Protein AF-A0A6V8NW00-F1 (afdb_monomer_lite)

Foldseek 3Di:
DVVVVVVVVVLLVVLLVVQVVVVVLLVVLCVVVVKAWPDAWDDDPVCSQPWTWTKIDDPPFWIKIWTGGSVLEIDIATAHPPPRDRDPVVCPVVVVVVVVVVVVSQVSVVVVVDHRPDHPPPPVDDDDDPPPPPDPPCDVVNVVVVVVVVVVVVVVVVVVD

Sequence (161 aa):
EIKELYQEYLEMEKLNDEREYTMKSVQSVLAEMGYKVSKLPFRTVENAKAPLYMEFDIPEGEGVRLGFGMDRGILAEVFHPENRETNREKFEEQEKRWCSDIKKIGAKLKDKGIVFEKKWTRHFTDAEIERIITEPQVTDETKKEEEYRRRMIQGQRRIQR

Radius of gyration: 21.22 Å; chains: 1; bounding box: 39×58×55 Å

Organism: NCBI:txid2754717

pLDDT: mean 70.01, std 16.53, range [28.84, 89.56]

Secondary structure (DSSP, 8-state):
-HHHHHHHHHHHHHHHHHHHHHHHHHHHHHHHTT-EEEE-----STTTTSPEEEEEEPTTS-EEEEEE-TTS-EEEEEE-TTT----GGG-HHHHHHHHHHHHHHHHHHHTTT---S-EE---SS--------------HHHHHHHHHHHHHHHHHHHHT-

Structure (mmCIF, N/CA/C/O backbone):
data_AF-A0A6V8NW00-F1
#
_entry.id   AF-A0A6V8NW00-F1
#
loop_
_atom_site.group_PDB
_atom_site.id
_atom_site.type_symbol
_atom_site.label_atom_id
_atom_site.label_alt_id
_atom_site.label_comp_id
_atom_site.label_asym_id
_atom_site.label_entity_id
_atom_site.label_seq_id
_atom_site.pdbx_PDB_ins_code
_atom_site.Cartn_x
_atom_site.Cartn_y
_atom_site.Cartn_z
_atom_site.occupancy
_atom_site.B_iso_or_equiv
_atom_site.auth_seq_id
_atom_site.auth_comp_id
_atom_site.auth_asym_id
_atom_site.auth_atom_id
_atom_site.pdbx_PDB_model_num
ATOM 1 N N . GLU A 1 1 ? 25.731 0.112 -23.567 1.00 66.19 1 GLU A N 1
ATOM 2 C CA . GLU A 1 1 ? 24.950 1.366 -23.611 1.00 66.19 1 GLU A CA 1
ATOM 3 C C . GLU A 1 1 ? 23.485 1.167 -24.015 1.00 66.19 1 GLU A C 1
ATOM 5 O O . GLU A 1 1 ? 22.676 0.998 -23.120 1.00 66.19 1 GLU A O 1
ATOM 10 N N . ILE A 1 2 ? 23.089 1.091 -25.300 1.00 81.88 2 ILE A N 1
ATOM 11 C CA . ILE A 1 2 ? 21.645 1.001 -25.669 1.00 81.88 2 ILE A CA 1
ATOM 12 C C . ILE A 1 2 ? 20.953 -0.254 -25.106 1.00 81.88 2 ILE A C 1
ATOM 14 O O . ILE A 1 2 ? 19.828 -0.180 -24.620 1.00 81.88 2 ILE A O 1
ATOM 18 N N . LYS A 1 3 ? 21.626 -1.411 -25.141 1.00 81.25 3 LYS A N 1
ATOM 19 C CA . LYS A 1 3 ? 21.082 -2.662 -24.582 1.00 81.25 3 LYS A CA 1
ATOM 20 C C . LYS A 1 3 ? 20.943 -2.620 -23.057 1.00 81.25 3 LYS A C 1
ATOM 22 O O . LYS A 1 3 ? 20.007 -3.203 -22.533 1.00 81.25 3 LYS A O 1
ATOM 27 N N . GLU A 1 4 ? 21.852 -1.931 -22.372 1.00 83.06 4 GLU A N 1
ATOM 28 C CA . GLU A 1 4 ? 21.817 -1.773 -20.912 1.00 83.06 4 GLU A CA 1
ATOM 29 C C . GLU A 1 4 ? 20.692 -0.817 -20.512 1.00 83.06 4 GLU A C 1
ATOM 31 O O . GLU A 1 4 ? 19.869 -1.172 -19.681 1.00 83.06 4 GLU A O 1
ATOM 36 N N . LEU A 1 5 ? 20.559 0.320 -21.203 1.00 80.25 5 LEU A N 1
ATOM 37 C CA . LEU A 1 5 ? 19.457 1.264 -20.994 1.00 80.25 5 LEU A CA 1
ATOM 38 C C . LEU A 1 5 ? 18.081 0.629 -21.247 1.00 80.25 5 LEU A C 1
ATOM 40 O O . LEU A 1 5 ? 17.127 0.897 -20.521 1.00 80.25 5 LEU A O 1
ATOM 44 N N . TYR A 1 6 ? 17.969 -0.224 -22.268 1.00 83.50 6 TYR A N 1
ATOM 45 C CA . TYR A 1 6 ? 16.732 -0.955 -22.545 1.00 83.50 6 TYR A CA 1
ATOM 46 C C . TYR A 1 6 ? 16.417 -1.988 -21.455 1.00 83.50 6 TYR A C 1
ATOM 48 O O . TYR A 1 6 ? 15.268 -2.117 -21.040 1.00 83.50 6 TYR A O 1
ATOM 56 N N . GLN A 1 7 ? 17.437 -2.685 -20.952 1.00 84.75 7 GLN A N 1
ATOM 57 C CA . GLN A 1 7 ? 17.282 -3.640 -19.859 1.00 84.75 7 GLN A CA 1
ATOM 58 C C . GLN A 1 7 ? 16.857 -2.942 -18.555 1.00 84.75 7 GLN A C 1
ATOM 60 O O . GLN A 1 7 ? 15.906 -3.378 -17.911 1.00 84.75 7 GLN A O 1
ATOM 65 N N . GLU A 1 8 ? 17.487 -1.815 -18.216 1.00 82.06 8 GLU A N 1
ATOM 66 C CA . GLU A 1 8 ? 17.112 -0.982 -17.065 1.00 82.06 8 GLU A CA 1
ATOM 67 C C . GLU A 1 8 ? 15.673 -0.458 -17.172 1.00 82.06 8 GLU A C 1
ATOM 69 O O . GLU A 1 8 ? 14.946 -0.407 -16.177 1.00 82.06 8 GLU A O 1
ATOM 74 N N . TYR A 1 9 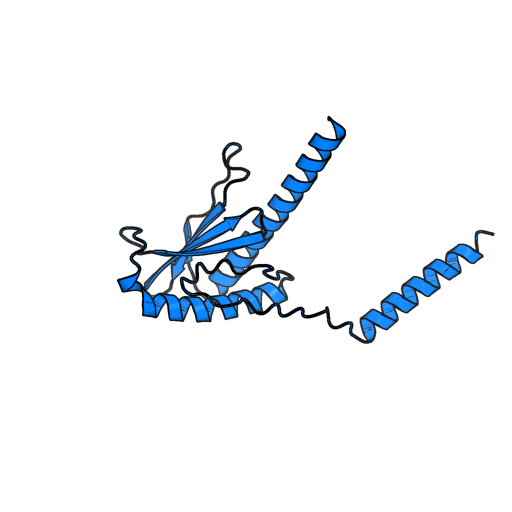? 15.239 -0.080 -18.378 1.00 84.06 9 TYR A N 1
ATOM 75 C CA . TYR A 1 9 ? 13.864 0.346 -18.626 1.00 84.06 9 TYR A CA 1
ATOM 76 C C . TYR A 1 9 ? 12.861 -0.782 -18.354 1.00 84.06 9 TYR A C 1
ATOM 78 O O . TYR A 1 9 ? 11.905 -0.569 -17.609 1.00 84.06 9 TYR A O 1
ATOM 86 N N . LEU A 1 10 ? 13.103 -1.983 -18.891 1.00 84.31 10 LEU A N 1
ATOM 87 C CA . LEU A 1 10 ? 12.230 -3.144 -18.683 1.00 84.31 10 LEU A CA 1
ATOM 88 C C . LEU A 1 10 ? 12.146 -3.552 -17.207 1.00 84.31 10 LEU A C 1
ATOM 90 O O . LEU A 1 10 ? 11.074 -3.895 -16.710 1.00 84.31 10 LEU A O 1
ATOM 94 N N . GLU A 1 11 ? 13.262 -3.498 -16.481 1.00 85.19 11 GLU A N 1
ATOM 95 C CA . GLU A 1 11 ? 13.282 -3.775 -15.043 1.00 85.19 11 GLU A CA 1
ATOM 96 C C . GLU A 1 11 ? 12.483 -2.733 -14.254 1.00 85.19 11 GLU A C 1
ATOM 98 O O . GLU A 1 11 ? 11.708 -3.085 -13.363 1.00 85.19 11 GLU A O 1
ATOM 103 N N . MET A 1 12 ? 12.612 -1.453 -14.608 1.00 81.81 12 MET A N 1
ATOM 104 C CA . MET A 1 12 ? 11.843 -0.382 -13.982 1.00 81.81 12 MET A CA 1
ATOM 105 C C . MET A 1 12 ? 10.344 -0.502 -14.275 1.00 81.81 12 MET A C 1
ATOM 107 O O . MET A 1 12 ? 9.529 -0.257 -13.387 1.00 81.81 12 MET A O 1
ATOM 111 N N . GLU A 1 13 ? 9.965 -0.855 -15.501 1.00 83.12 13 GLU A N 1
ATOM 112 C CA . GLU A 1 13 ? 8.572 -1.092 -15.889 1.00 83.12 13 GLU A CA 1
ATOM 113 C C . GLU A 1 13 ? 7.980 -2.253 -15.085 1.00 83.12 13 GLU A C 1
ATOM 115 O O . GLU A 1 13 ? 6.963 -2.082 -14.417 1.00 83.12 13 GLU A O 1
ATOM 120 N N . LYS A 1 14 ? 8.702 -3.373 -14.995 1.00 80.94 14 LYS A N 1
ATOM 121 C CA . LYS A 1 14 ? 8.295 -4.517 -14.175 1.00 80.94 14 LYS A CA 1
ATOM 122 C C . LYS A 1 14 ? 8.104 -4.152 -12.699 1.00 80.94 14 LYS A C 1
ATOM 124 O O . LYS A 1 14 ? 7.098 -4.520 -12.099 1.00 80.94 14 LYS A O 1
ATOM 129 N N . LEU A 1 15 ? 9.049 -3.424 -12.100 1.00 80.50 15 LEU A N 1
ATOM 130 C CA . LEU A 1 15 ? 8.934 -2.980 -10.704 1.00 80.50 15 LEU A CA 1
ATOM 131 C C . LEU A 1 15 ? 7.749 -2.024 -10.499 1.00 80.50 15 LEU A C 1
ATOM 133 O O . LEU A 1 15 ? 7.119 -2.032 -9.441 1.00 80.50 15 LEU A O 1
ATOM 137 N N . ASN A 1 16 ? 7.423 -1.212 -11.506 1.00 82.12 16 ASN A N 1
ATOM 138 C CA . ASN A 1 16 ? 6.244 -0.353 -11.472 1.00 82.12 16 ASN A CA 1
ATOM 139 C C . ASN A 1 16 ? 4.949 -1.161 -11.508 1.00 82.12 16 ASN A C 1
ATOM 141 O O . ASN A 1 16 ? 4.060 -0.887 -10.703 1.00 82.12 16 ASN A O 1
ATOM 145 N N . ASP A 1 17 ? 4.856 -2.156 -12.384 1.00 82.12 17 ASP A N 1
ATOM 146 C CA . ASP A 1 17 ? 3.684 -3.026 -12.478 1.00 82.12 17 ASP A CA 1
ATOM 147 C C . ASP A 1 17 ? 3.462 -3.793 -11.169 1.00 82.12 17 ASP A C 1
ATOM 149 O O . ASP A 1 17 ? 2.347 -3.840 -10.643 1.00 82.12 17 ASP A O 1
ATOM 153 N N . GLU A 1 18 ? 4.540 -4.328 -10.584 1.00 81.56 18 GLU A N 1
ATOM 154 C CA . GLU A 1 18 ? 4.515 -4.983 -9.271 1.00 81.56 18 GLU A CA 1
ATOM 155 C C . GLU A 1 18 ? 4.032 -4.022 -8.171 1.00 81.56 18 GLU A C 1
ATOM 157 O O . GLU A 1 18 ? 3.185 -4.381 -7.340 1.00 81.56 18 GLU A O 1
ATOM 162 N N . ARG A 1 19 ? 4.526 -2.779 -8.176 1.00 83.94 19 ARG A N 1
ATOM 163 C CA . ARG A 1 19 ? 4.109 -1.728 -7.241 1.00 83.94 19 ARG A CA 1
ATOM 164 C C . ARG A 1 19 ? 2.625 -1.393 -7.394 1.00 83.94 19 ARG A C 1
ATOM 166 O O . ARG A 1 19 ? 1.906 -1.370 -6.397 1.00 83.94 19 ARG A O 1
ATOM 173 N N . GLU A 1 20 ? 2.148 -1.166 -8.614 1.00 83.56 20 GLU A N 1
ATOM 174 C CA . GLU A 1 20 ? 0.746 -0.830 -8.885 1.00 83.56 20 GLU A CA 1
ATOM 175 C C . GLU A 1 20 ? -0.202 -1.981 -8.521 1.00 83.56 20 GLU A C 1
ATOM 177 O O . GLU A 1 20 ? -1.261 -1.752 -7.926 1.00 83.56 20 GLU A O 1
ATOM 182 N N . TYR A 1 21 ? 0.188 -3.223 -8.815 1.00 82.88 21 TYR A N 1
ATOM 183 C CA . TYR A 1 21 ? -0.553 -4.414 -8.404 1.00 82.88 21 TYR A CA 1
ATOM 184 C C . TYR A 1 21 ? -0.642 -4.530 -6.877 1.00 82.88 21 TYR A C 1
ATOM 186 O O . TYR A 1 21 ? -1.726 -4.758 -6.325 1.00 82.88 21 TYR A O 1
ATOM 194 N N . THR A 1 22 ? 0.477 -4.306 -6.183 1.00 82.75 22 THR A N 1
ATOM 195 C CA . THR A 1 22 ? 0.532 -4.313 -4.715 1.00 82.75 22 THR A CA 1
ATOM 196 C C . THR A 1 22 ? -0.381 -3.241 -4.129 1.00 82.75 22 THR A C 1
ATOM 198 O O . THR A 1 22 ? -1.179 -3.526 -3.239 1.00 82.75 22 THR A O 1
ATOM 201 N N . MET A 1 23 ? -0.330 -2.024 -4.670 1.00 86.06 23 MET A N 1
ATOM 202 C CA . MET A 1 23 ? -1.165 -0.904 -4.235 1.00 86.06 23 MET A CA 1
ATOM 203 C C . MET A 1 23 ? -2.659 -1.191 -4.384 1.00 86.06 23 MET A C 1
ATOM 205 O O . MET A 1 23 ? -3.411 -1.014 -3.426 1.00 86.06 23 MET A O 1
ATOM 209 N N . LYS A 1 24 ? -3.094 -1.681 -5.552 1.00 86.31 24 LYS A N 1
ATOM 210 C CA . LYS A 1 24 ? -4.500 -2.052 -5.796 1.00 86.31 24 LYS A CA 1
ATOM 211 C C . LYS A 1 24 ? -4.959 -3.172 -4.863 1.00 86.31 24 LYS A C 1
ATOM 213 O O . LYS A 1 24 ? -6.080 -3.147 -4.356 1.00 86.31 24 LYS A O 1
ATOM 218 N N . SER A 1 25 ? -4.0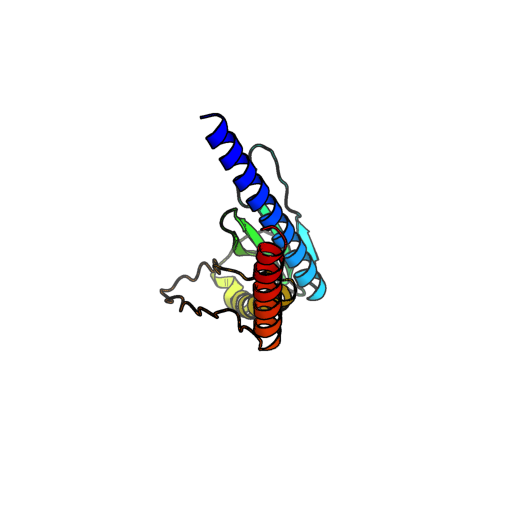83 -4.136 -4.597 1.00 84.25 25 SER A N 1
ATOM 219 C CA . SER A 1 25 ? -4.384 -5.251 -3.700 1.00 84.25 25 SER A CA 1
ATOM 220 C C . SER A 1 25 ? -4.522 -4.797 -2.250 1.00 84.25 25 SER A C 1
ATOM 222 O O . SER A 1 25 ? -5.482 -5.188 -1.585 1.00 84.25 25 SER A O 1
ATOM 224 N N . VAL A 1 26 ? -3.619 -3.930 -1.778 1.00 86.31 26 VAL A N 1
ATOM 225 C CA . VAL A 1 26 ? -3.698 -3.303 -0.449 1.00 86.31 26 VAL A CA 1
ATOM 226 C C . VAL A 1 26 ? -4.967 -2.467 -0.324 1.00 86.31 26 VAL A C 1
ATOM 228 O O . VAL A 1 26 ? -5.688 -2.616 0.657 1.00 86.31 26 VAL A O 1
ATOM 231 N N . GLN A 1 27 ? -5.291 -1.655 -1.333 1.00 89.56 27 GLN A N 1
ATOM 232 C CA . GLN A 1 27 ? -6.517 -0.860 -1.363 1.00 89.56 27 GLN A CA 1
ATOM 233 C C . GLN A 1 27 ? -7.767 -1.740 -1.235 1.00 89.56 27 GLN A C 1
ATOM 235 O O . GLN A 1 27 ? -8.643 -1.447 -0.426 1.00 89.56 27 GLN A O 1
ATOM 240 N N . SER A 1 28 ? -7.840 -2.834 -1.998 1.00 88.31 28 SER A N 1
ATOM 241 C CA . SER A 1 28 ? -8.947 -3.792 -1.926 1.00 88.31 28 SER A CA 1
ATOM 242 C C . SER A 1 28 ? -9.056 -4.438 -0.543 1.00 88.31 28 SER A C 1
ATOM 244 O O . SER A 1 28 ? -10.150 -4.503 0.006 1.00 88.31 28 SER A O 1
ATOM 246 N N . VAL A 1 29 ? -7.936 -4.869 0.044 1.00 88.50 29 VAL A N 1
ATOM 247 C CA . VAL A 1 29 ? -7.914 -5.484 1.380 1.00 88.50 29 VAL A CA 1
ATOM 248 C C . VAL A 1 29 ? -8.344 -4.496 2.467 1.00 88.50 29 VAL A C 1
ATOM 250 O O . VAL A 1 29 ? -9.129 -4.848 3.343 1.00 88.50 29 VAL A O 1
ATOM 253 N N . LEU A 1 30 ? -7.866 -3.254 2.404 1.00 88.06 30 LEU A N 1
ATOM 254 C CA . LEU A 1 30 ? -8.241 -2.205 3.349 1.00 88.06 30 LEU A CA 1
ATOM 255 C C . LEU A 1 30 ? -9.721 -1.827 3.222 1.00 88.06 30 LEU A C 1
ATOM 257 O O . LEU A 1 30 ? -10.398 -1.687 4.240 1.00 88.06 30 LEU A O 1
ATOM 261 N N . ALA A 1 31 ? -10.250 -1.751 2.000 1.00 88.44 31 ALA A N 1
ATOM 262 C CA . ALA A 1 31 ? -11.672 -1.517 1.764 1.00 88.44 31 ALA A CA 1
ATOM 263 C C . ALA A 1 31 ? -12.551 -2.641 2.346 1.00 88.44 31 ALA A C 1
ATOM 265 O O . ALA A 1 31 ? -13.560 -2.357 2.988 1.00 88.44 31 ALA A O 1
ATOM 266 N N . GLU A 1 32 ? -12.147 -3.911 2.204 1.00 89.56 32 GLU A N 1
ATOM 267 C CA . GLU A 1 32 ? -12.824 -5.052 2.850 1.00 89.56 32 GLU A CA 1
ATOM 268 C C . GLU A 1 32 ? -12.810 -4.957 4.385 1.00 89.56 32 GLU A C 1
ATOM 270 O O . GLU A 1 32 ? -13.723 -5.444 5.047 1.00 89.56 32 GLU A O 1
ATOM 275 N N . MET A 1 33 ? -11.771 -4.344 4.956 1.00 86.75 33 MET A N 1
ATOM 276 C CA . MET A 1 33 ? -11.643 -4.099 6.397 1.00 86.75 33 MET A CA 1
ATOM 277 C C . MET A 1 33 ? -12.381 -2.831 6.861 1.00 86.75 33 MET A C 1
ATOM 279 O O . MET A 1 33 ? -12.340 -2.507 8.045 1.00 86.75 33 MET A O 1
ATOM 283 N N . GLY A 1 34 ? -13.059 -2.121 5.952 1.00 87.38 34 GLY A N 1
ATOM 284 C CA . GLY A 1 34 ? -13.862 -0.935 6.252 1.00 87.38 34 GLY A CA 1
ATOM 285 C C . GLY A 1 34 ? -13.111 0.397 6.177 1.00 87.38 34 GLY A C 1
ATOM 286 O O . GLY A 1 34 ? -13.701 1.434 6.477 1.00 87.38 34 GLY A O 1
ATOM 287 N N . TYR A 1 35 ? -11.842 0.400 5.765 1.00 88.19 35 TYR A N 1
ATOM 288 C CA . TYR A 1 35 ? -11.074 1.631 5.581 1.00 88.19 35 TYR A CA 1
ATOM 289 C C . TYR A 1 35 ? -11.570 2.380 4.347 1.00 88.19 35 TYR A C 1
ATOM 291 O O . TYR A 1 35 ? -11.868 1.780 3.309 1.00 88.19 35 TYR A O 1
ATOM 299 N N . LYS A 1 36 ? -11.612 3.709 4.440 1.00 87.69 36 LYS A N 1
ATOM 300 C CA . LYS A 1 36 ? -12.011 4.573 3.324 1.00 87.69 36 LYS A CA 1
ATOM 301 C C . LYS A 1 36 ? -10.787 5.233 2.722 1.00 87.69 36 LYS A C 1
ATOM 303 O O . LYS A 1 36 ? -9.951 5.745 3.448 1.00 87.69 36 LYS A O 1
ATOM 308 N N . VAL A 1 37 ? -10.681 5.233 1.399 1.00 86.56 37 VAL A N 1
ATOM 309 C CA . VAL A 1 37 ? -9.598 5.943 0.709 1.00 86.56 37 VAL A CA 1
ATOM 310 C C . VAL A 1 37 ? -9.886 7.440 0.757 1.00 86.56 37 VAL A C 1
ATOM 312 O O . VAL A 1 37 ? -10.893 7.878 0.200 1.00 86.56 37 VAL A O 1
ATOM 315 N N . SER A 1 38 ? -8.998 8.216 1.375 1.00 85.12 38 SER A N 1
ATOM 316 C CA . SER A 1 38 ? -9.086 9.680 1.424 1.00 85.12 38 SER A CA 1
ATOM 317 C C . SER A 1 38 ? -8.198 10.358 0.386 1.00 85.12 38 SER A C 1
ATOM 319 O O . SER A 1 38 ? -8.536 11.435 -0.109 1.00 85.12 38 SER A O 1
ATOM 321 N N . LYS A 1 39 ? -7.097 9.715 -0.022 1.00 84.25 39 LYS A N 1
ATOM 322 C CA . LYS A 1 39 ? -6.237 10.220 -1.099 1.00 84.25 39 LYS A CA 1
ATOM 323 C C . LYS A 1 39 ? -5.666 9.094 -1.945 1.00 84.25 39 LYS A C 1
ATOM 325 O O . LYS A 1 39 ? -5.020 8.181 -1.433 1.00 84.25 39 LYS A O 1
ATOM 330 N N . LEU A 1 40 ? -5.857 9.208 -3.257 1.00 85.75 40 LEU A N 1
ATOM 331 C CA . LEU A 1 40 ? -5.243 8.315 -4.230 1.00 85.75 40 LEU A CA 1
ATOM 332 C C . LEU A 1 40 ? -3.824 8.780 -4.609 1.00 85.75 40 LEU A C 1
ATOM 334 O O . LEU A 1 40 ? -3.539 9.981 -4.617 1.00 85.75 40 LEU A O 1
ATOM 338 N N . PRO A 1 41 ? -2.939 7.831 -4.947 1.00 81.75 41 PRO A N 1
ATOM 339 C CA . PRO A 1 41 ? -1.603 8.108 -5.456 1.00 81.75 41 PRO A CA 1
ATOM 340 C C . PRO A 1 41 ? -1.667 8.846 -6.795 1.00 81.75 41 PRO A C 1
ATOM 342 O O . PRO A 1 41 ? -2.506 8.548 -7.645 1.00 81.75 41 PRO A O 1
ATOM 345 N N . PHE A 1 42 ? -0.732 9.770 -7.007 1.00 75.00 42 PHE A N 1
ATOM 346 C CA . PHE A 1 42 ? -0.569 10.475 -8.275 1.00 75.00 42 PHE A CA 1
ATOM 347 C C . PHE A 1 42 ? 0.856 10.287 -8.800 1.00 75.00 42 PHE A C 1
ATOM 349 O O . PHE A 1 42 ? 1.830 10.621 -8.118 1.00 75.00 42 PHE A O 1
ATOM 356 N N . ARG A 1 43 ? 0.969 9.739 -10.013 1.00 74.19 43 ARG A N 1
ATOM 357 C CA . ARG A 1 43 ? 2.241 9.470 -10.689 1.00 74.19 43 ARG A CA 1
ATOM 358 C C . ARG A 1 43 ? 2.440 10.456 -11.837 1.00 74.19 43 ARG A C 1
ATOM 360 O O . ARG A 1 43 ? 1.549 10.659 -12.654 1.00 74.19 43 ARG A O 1
ATOM 367 N N . THR A 1 44 ? 3.636 11.016 -11.910 1.00 74.38 44 THR A N 1
ATOM 368 C CA . THR A 1 44 ? 4.146 11.851 -12.995 1.00 74.38 44 THR A CA 1
ATOM 369 C C . THR A 1 44 ? 5.443 11.252 -13.533 1.00 74.38 44 THR A C 1
ATOM 371 O O . THR A 1 44 ? 6.043 10.358 -12.932 1.00 74.38 44 THR A O 1
ATOM 374 N N . VAL A 1 45 ? 5.901 11.756 -14.678 1.00 72.81 45 VAL A N 1
ATOM 375 C CA . VAL A 1 45 ? 7.220 11.397 -15.227 1.00 72.81 45 VAL A CA 1
ATOM 376 C C . VAL A 1 45 ? 8.336 11.766 -14.239 1.00 72.81 45 VAL A C 1
ATOM 378 O O . VAL A 1 45 ? 9.272 10.997 -14.042 1.00 72.81 45 VAL A O 1
ATOM 381 N N . GLU A 1 46 ? 8.193 12.899 -13.551 1.00 72.50 46 GLU A N 1
ATOM 382 C CA . GLU A 1 46 ? 9.175 13.441 -12.602 1.00 72.50 46 GLU A CA 1
ATOM 383 C C . GLU A 1 46 ? 9.297 12.612 -11.316 1.00 72.50 46 GLU A C 1
ATOM 385 O O . GLU A 1 46 ? 10.365 12.564 -10.710 1.00 72.50 46 GLU A O 1
ATOM 390 N N . ASN A 1 47 ? 8.226 11.924 -10.906 1.00 71.44 47 ASN A N 1
ATOM 391 C CA . ASN A 1 47 ? 8.196 11.133 -9.676 1.00 71.44 47 ASN A CA 1
ATOM 392 C C . ASN A 1 47 ? 8.156 9.614 -9.926 1.00 71.44 47 ASN A C 1
ATOM 394 O O . ASN A 1 47 ? 7.882 8.850 -9.003 1.00 71.44 47 ASN A O 1
ATOM 398 N N . ALA A 1 48 ? 8.477 9.155 -11.142 1.00 72.81 48 ALA A N 1
ATOM 399 C CA . ALA A 1 48 ? 8.355 7.748 -11.534 1.00 72.81 48 ALA A CA 1
ATOM 400 C C . ALA A 1 48 ? 9.088 6.773 -10.590 1.00 72.81 48 ALA A C 1
ATOM 402 O O . ALA A 1 48 ? 8.595 5.670 -10.347 1.00 72.81 48 ALA A O 1
ATOM 403 N N . LYS A 1 49 ? 10.228 7.196 -10.024 1.00 75.25 49 LYS A N 1
ATOM 404 C CA . LYS A 1 49 ? 11.029 6.423 -9.057 1.00 75.25 49 LYS A CA 1
ATOM 405 C C . LYS A 1 49 ? 10.715 6.739 -7.589 1.00 75.25 49 LYS A C 1
ATOM 407 O O . LYS A 1 49 ? 11.179 6.020 -6.709 1.00 75.25 49 LYS A O 1
ATOM 412 N N . ALA A 1 50 ? 9.965 7.804 -7.311 1.00 78.62 50 ALA A N 1
ATOM 413 C CA . ALA A 1 50 ? 9.605 8.181 -5.949 1.00 78.62 50 ALA A CA 1
ATOM 414 C C . ALA A 1 50 ? 8.534 7.229 -5.389 1.00 78.62 50 ALA A C 1
ATOM 416 O O . ALA A 1 50 ? 7.776 6.637 -6.169 1.00 78.62 50 ALA A O 1
ATOM 417 N N . PRO A 1 51 ? 8.434 7.080 -4.056 1.00 79.94 51 PRO A N 1
ATOM 418 C CA . PRO A 1 51 ? 7.342 6.335 -3.452 1.00 79.94 51 PRO A CA 1
ATOM 419 C C . PRO A 1 51 ? 5.985 6.940 -3.820 1.00 79.94 51 PRO A C 1
ATOM 421 O O . PRO A 1 51 ? 5.806 8.159 -3.791 1.00 79.94 51 PRO A O 1
ATOM 424 N N . LEU A 1 52 ? 5.021 6.081 -4.140 1.00 84.44 52 LEU A N 1
ATOM 425 C CA . LEU A 1 52 ? 3.634 6.498 -4.334 1.00 84.44 52 LEU A CA 1
ATOM 426 C C . LEU A 1 52 ? 2.906 6.419 -2.999 1.00 84.44 52 LEU A C 1
ATOM 428 O O . LEU A 1 52 ? 3.022 5.414 -2.307 1.00 84.44 52 LEU A O 1
ATOM 432 N N . TYR A 1 53 ? 2.153 7.458 -2.645 1.00 83.94 53 TYR A N 1
ATOM 433 C CA . TYR A 1 53 ? 1.448 7.519 -1.367 1.00 83.94 53 TYR A CA 1
ATOM 434 C C . TYR A 1 53 ? -0.059 7.387 -1.548 1.00 83.94 53 TYR A C 1
ATOM 436 O O . TYR A 1 53 ? -0.641 8.040 -2.412 1.00 83.94 53 TYR A O 1
ATOM 444 N N . MET A 1 54 ? -0.685 6.580 -0.698 1.00 87.06 54 MET A N 1
ATOM 445 C CA . MET A 1 54 ? -2.134 6.449 -0.582 1.00 87.06 54 MET A CA 1
ATOM 446 C C . MET A 1 54 ? -2.541 6.724 0.863 1.00 87.06 54 MET A C 1
ATOM 448 O O . MET A 1 54 ? -1.877 6.253 1.783 1.00 87.06 54 MET A O 1
ATOM 452 N N . GLU A 1 55 ? -3.602 7.496 1.068 1.00 88.50 55 GLU A N 1
ATOM 453 C CA . GLU A 1 55 ? -4.115 7.817 2.404 1.00 88.50 55 GLU A CA 1
ATOM 454 C C . GLU A 1 55 ? -5.474 7.152 2.606 1.00 88.50 55 GLU A C 1
ATOM 456 O O . GLU A 1 55 ? -6.312 7.123 1.695 1.00 88.50 55 GLU A O 1
ATOM 461 N N . PHE A 1 56 ? -5.663 6.603 3.801 1.00 88.38 56 PHE A N 1
ATOM 462 C CA . PHE A 1 56 ? -6.881 5.939 4.226 1.00 88.38 56 PHE A CA 1
ATOM 463 C C . PHE A 1 56 ? -7.331 6.488 5.569 1.00 88.38 56 PHE A C 1
ATOM 465 O O . PHE A 1 56 ? -6.506 6.705 6.450 1.00 88.38 56 PHE A O 1
ATOM 472 N N . ASP A 1 57 ? -8.635 6.612 5.755 1.00 85.06 57 ASP A N 1
ATOM 473 C CA . ASP A 1 57 ? -9.228 6.962 7.036 1.00 85.06 57 ASP A CA 1
ATOM 474 C C . ASP A 1 57 ? -9.582 5.674 7.785 1.00 85.06 57 ASP A C 1
ATOM 476 O O . ASP A 1 57 ? -10.254 4.783 7.240 1.00 85.06 57 ASP A O 1
ATOM 480 N N . ILE A 1 58 ? -9.110 5.561 9.028 1.00 80.38 58 ILE A N 1
ATOM 481 C CA . ILE A 1 58 ? -9.446 4.451 9.916 1.00 80.38 58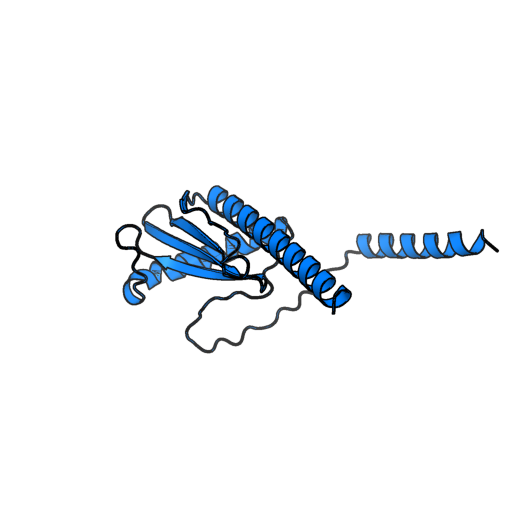 ILE A CA 1
ATOM 482 C C . ILE A 1 58 ? -10.857 4.709 10.460 1.00 80.38 58 ILE A C 1
ATOM 484 O O . ILE A 1 58 ? -11.140 5.816 10.925 1.00 80.38 58 ILE A O 1
ATOM 488 N N . PRO A 1 59 ? -11.759 3.711 10.452 1.00 68.69 59 PRO A N 1
ATOM 489 C CA . PRO A 1 59 ? -13.041 3.845 11.128 1.00 68.69 59 PRO A CA 1
ATOM 490 C C . PRO A 1 59 ? -12.841 4.248 12.594 1.00 68.69 59 PRO A C 1
ATOM 492 O O . PRO A 1 59 ? -12.142 3.549 13.335 1.00 68.69 59 PRO A O 1
ATOM 495 N N . GLU A 1 60 ? -13.487 5.351 12.987 1.00 67.88 60 GLU A N 1
ATOM 496 C CA . GLU A 1 60 ? -13.521 5.878 14.361 1.00 67.88 60 GLU A CA 1
ATOM 497 C C . GLU A 1 60 ? -12.211 6.526 14.849 1.00 67.88 60 GLU A C 1
ATOM 499 O O . GLU A 1 60 ? -11.972 6.583 16.053 1.00 67.88 60 GLU A O 1
ATOM 504 N N . GLY A 1 61 ? -11.355 7.040 13.957 1.00 72.25 61 GLY A N 1
ATOM 505 C CA . GLY A 1 61 ? -10.185 7.793 14.413 1.00 72.25 61 GLY A CA 1
ATOM 506 C C . GLY A 1 61 ? -9.310 8.393 13.316 1.00 72.25 61 GLY A C 1
ATOM 507 O O . GLY A 1 61 ? -9.794 9.043 12.394 1.00 72.25 61 GLY A O 1
ATOM 508 N N . GLU A 1 62 ? -8.004 8.198 13.488 1.00 77.62 62 GLU A N 1
ATOM 509 C CA . GLU A 1 62 ? -6.917 8.770 12.692 1.00 77.62 62 GLU A CA 1
ATOM 510 C C . GLU A 1 62 ? -6.868 8.248 11.243 1.00 77.62 62 GLU A C 1
ATOM 512 O O . GLU A 1 62 ? -7.516 7.266 10.882 1.00 77.62 62 GLU A O 1
ATOM 517 N N . GLY A 1 63 ? -6.050 8.879 10.404 1.00 82.69 63 GLY A N 1
ATOM 518 C CA . GLY A 1 63 ? -5.703 8.395 9.072 1.00 82.69 63 GLY A CA 1
ATOM 519 C C . GLY A 1 63 ? -4.413 7.571 9.061 1.00 82.69 63 GLY A C 1
ATOM 520 O O . GLY A 1 63 ? -3.561 7.677 9.942 1.00 82.69 63 GLY A O 1
ATOM 521 N N . VAL A 1 64 ? -4.241 6.749 8.030 1.00 82.81 64 VAL A N 1
ATOM 522 C CA . VAL A 1 64 ? -2.988 6.055 7.725 1.00 82.81 64 VAL A CA 1
ATOM 523 C C . VAL A 1 64 ? -2.541 6.363 6.304 1.00 82.81 64 VAL A C 1
ATOM 525 O O . VAL A 1 64 ? -3.301 6.255 5.342 1.00 82.81 64 VAL A O 1
ATOM 528 N N . ARG A 1 65 ? -1.282 6.764 6.162 1.00 84.00 65 ARG A N 1
ATOM 529 C CA . ARG A 1 65 ? -0.605 6.989 4.891 1.00 84.00 65 ARG A CA 1
ATOM 530 C C . ARG A 1 65 ? 0.290 5.795 4.600 1.00 84.00 65 ARG A C 1
ATOM 532 O O . ARG A 1 65 ? 1.159 5.457 5.398 1.00 84.00 65 ARG A O 1
ATOM 539 N N . LEU A 1 66 ? 0.098 5.186 3.436 1.00 85.81 66 LEU A N 1
ATOM 540 C CA . LEU A 1 66 ? 0.920 4.097 2.926 1.00 85.81 66 LEU A CA 1
ATOM 541 C C . LEU A 1 66 ? 1.771 4.579 1.758 1.00 85.81 66 LEU A C 1
ATOM 543 O O . LEU A 1 66 ? 1.230 5.057 0.764 1.00 85.81 66 LEU A O 1
ATOM 547 N N . GLY A 1 67 ? 3.089 4.452 1.881 1.00 83.81 67 GLY A N 1
ATOM 548 C CA . GLY A 1 67 ? 4.069 4.736 0.837 1.00 83.81 67 GLY A CA 1
ATOM 549 C C . GLY A 1 67 ? 4.575 3.452 0.188 1.00 83.81 67 GLY A C 1
ATOM 550 O O . GLY A 1 67 ? 4.992 2.536 0.888 1.00 83.81 67 GLY A O 1
ATOM 551 N N . PHE A 1 68 ? 4.571 3.394 -1.140 1.00 83.25 68 PHE A N 1
ATOM 552 C CA . PHE A 1 68 ? 4.958 2.221 -1.922 1.00 83.25 68 PHE A CA 1
ATOM 553 C C . PHE A 1 68 ? 6.210 2.524 -2.742 1.00 83.25 68 PHE A C 1
ATOM 555 O O . PHE A 1 68 ? 6.163 3.288 -3.715 1.00 83.25 68 PHE A O 1
ATOM 562 N N . GLY A 1 69 ? 7.336 1.948 -2.323 1.00 80.81 69 GLY A N 1
ATOM 563 C CA . GLY A 1 69 ? 8.633 2.111 -2.973 1.00 80.81 69 GLY A CA 1
ATOM 564 C C . GLY A 1 69 ? 8.827 1.187 -4.178 1.00 80.81 69 GLY A C 1
ATOM 565 O O . GLY A 1 69 ? 8.052 0.263 -4.416 1.00 80.81 69 GLY A O 1
ATOM 566 N N . MET A 1 70 ? 9.896 1.433 -4.937 1.00 79.06 70 MET A N 1
ATOM 567 C CA . MET A 1 70 ? 10.370 0.525 -5.997 1.00 79.06 70 MET A CA 1
ATOM 568 C C . MET A 1 70 ? 11.151 -0.675 -5.433 1.00 79.06 70 MET A C 1
ATOM 570 O O . MET A 1 70 ? 11.479 -1.602 -6.163 1.00 79.06 70 MET A O 1
ATOM 574 N N . ASP A 1 71 ? 11.444 -0.666 -4.132 1.00 75.25 71 ASP A N 1
ATOM 575 C CA . ASP A 1 71 ? 12.143 -1.718 -3.388 1.00 75.25 71 ASP A CA 1
ATOM 576 C C . ASP A 1 71 ? 11.194 -2.806 -2.855 1.00 75.25 71 ASP A C 1
ATOM 578 O O . ASP A 1 71 ? 11.587 -3.592 -1.995 1.00 75.25 71 ASP A O 1
ATOM 582 N N . ARG A 1 72 ? 9.935 -2.821 -3.323 1.00 69.56 72 ARG A N 1
ATOM 583 C CA . ARG A 1 72 ? 8.845 -3.682 -2.821 1.00 69.56 72 ARG A CA 1
ATOM 584 C C . ARG A 1 72 ? 8.516 -3.458 -1.337 1.00 69.56 72 ARG A C 1
ATOM 586 O O . ARG A 1 72 ? 7.812 -4.262 -0.724 1.00 69.56 72 ARG A O 1
ATOM 593 N N . GLY A 1 73 ? 9.002 -2.359 -0.760 1.00 72.19 73 GLY A N 1
ATOM 594 C CA . GLY A 1 73 ? 8.695 -1.931 0.594 1.00 72.19 73 GLY A CA 1
ATOM 595 C C . GLY A 1 73 ? 7.385 -1.148 0.669 1.00 72.19 73 GLY A C 1
ATOM 596 O O . GLY A 1 73 ? 7.056 -0.359 -0.222 1.00 72.19 73 GLY A 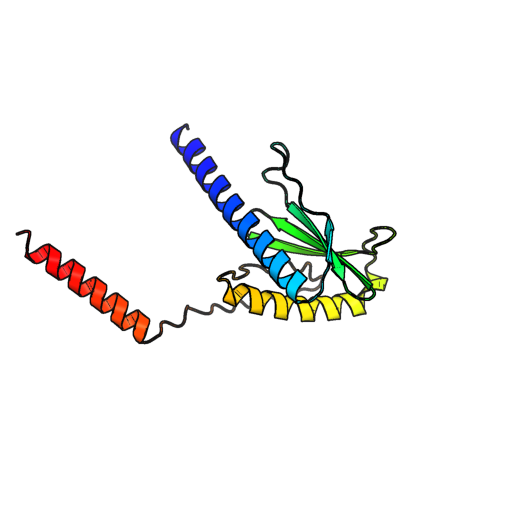O 1
ATOM 597 N N . ILE A 1 74 ? 6.661 -1.341 1.775 1.00 76.69 74 ILE A N 1
ATOM 598 C CA . ILE A 1 74 ? 5.564 -0.460 2.185 1.00 76.69 74 ILE A CA 1
ATOM 599 C C . ILE A 1 74 ? 5.977 0.271 3.456 1.00 76.69 74 ILE A C 1
ATOM 601 O O . ILE A 1 74 ? 6.255 -0.361 4.476 1.00 76.69 74 ILE A O 1
ATOM 605 N N . LEU A 1 75 ? 5.975 1.598 3.386 1.00 79.81 75 LEU A N 1
ATOM 606 C CA . LEU A 1 75 ? 6.054 2.487 4.537 1.00 79.81 75 LEU A CA 1
ATOM 607 C C . LEU A 1 75 ? 4.635 2.783 5.026 1.00 79.81 75 LEU A C 1
ATOM 609 O O . LEU A 1 75 ? 3.759 3.058 4.210 1.00 79.81 75 LEU A O 1
ATOM 613 N N . ALA A 1 76 ? 4.410 2.761 6.336 1.00 80.06 76 ALA A N 1
ATOM 614 C CA . ALA A 1 76 ? 3.132 3.139 6.930 1.00 80.06 76 ALA A CA 1
ATOM 615 C C . ALA A 1 76 ? 3.329 4.222 7.994 1.00 80.06 76 ALA A C 1
ATOM 617 O O . ALA A 1 76 ? 4.192 4.083 8.859 1.00 80.06 76 ALA A O 1
ATOM 618 N N . GLU A 1 77 ? 2.514 5.272 7.937 1.00 78.81 77 GLU A N 1
ATOM 619 C CA . GLU A 1 77 ? 2.525 6.394 8.878 1.00 78.81 77 GLU A CA 1
ATOM 620 C C . GLU A 1 77 ? 1.095 6.709 9.321 1.00 78.81 77 GLU A C 1
ATOM 622 O O . GLU A 1 77 ? 0.210 6.868 8.484 1.00 78.81 77 GLU A O 1
ATOM 627 N N . VAL A 1 78 ? 0.859 6.814 10.628 1.00 79.06 78 VAL A N 1
ATOM 628 C CA . VAL A 1 78 ? -0.431 7.262 11.178 1.00 79.06 78 VAL A CA 1
ATOM 629 C C . VAL A 1 78 ? -0.419 8.789 11.280 1.00 79.06 78 VAL A C 1
ATOM 631 O O . VAL A 1 78 ? 0.588 9.369 11.691 1.00 79.06 78 VAL A O 1
ATOM 634 N N . PHE A 1 79 ? -1.510 9.440 10.883 1.00 76.44 79 PHE A N 1
ATOM 635 C CA . PHE A 1 79 ? -1.639 10.897 10.864 1.00 76.44 79 PHE A CA 1
ATOM 636 C C . PHE A 1 79 ? -3.035 11.344 11.297 1.00 76.44 79 PHE A C 1
ATOM 638 O O . PHE A 1 79 ? -4.011 10.638 11.058 1.00 76.44 79 PHE A O 1
ATOM 645 N N . HIS A 1 80 ? -3.145 12.570 11.807 1.00 76.00 80 HIS A N 1
ATOM 646 C CA . HIS A 1 80 ? -4.445 13.133 12.169 1.00 76.00 80 HIS A CA 1
ATOM 647 C C . HIS A 1 80 ? -5.200 13.710 10.980 1.00 76.00 80 HIS A C 1
ATOM 649 O O . HIS A 1 80 ? -4.640 14.519 10.240 1.00 76.00 80 HIS A O 1
ATOM 655 N N . PRO A 1 81 ? -6.473 13.333 10.761 1.00 69.38 81 PRO A N 1
ATOM 656 C CA . PRO A 1 81 ? -7.190 13.653 9.530 1.00 69.38 81 PRO A CA 1
ATOM 657 C C . PRO A 1 81 ? -7.350 15.163 9.312 1.00 69.38 81 PRO A C 1
ATOM 659 O O . PRO A 1 81 ? -7.290 15.625 8.173 1.00 69.38 81 PRO A O 1
ATOM 662 N N . GLU A 1 82 ? -7.489 15.939 10.393 1.00 73.31 82 GLU A N 1
ATOM 663 C CA . GLU A 1 82 ? -7.722 17.389 10.313 1.00 73.31 82 GLU A CA 1
ATOM 664 C C . GLU A 1 82 ? -6.462 18.211 10.002 1.00 73.31 82 GLU A C 1
ATOM 666 O O . GLU A 1 82 ? -6.492 19.072 9.125 1.00 73.31 82 GLU A O 1
ATOM 671 N N . ASN A 1 83 ? -5.345 17.963 10.695 1.00 71.12 83 ASN A N 1
ATOM 672 C CA . ASN A 1 83 ? -4.124 18.773 10.574 1.00 71.12 83 ASN A CA 1
ATOM 673 C C . ASN A 1 83 ? -2.970 18.034 9.872 1.00 71.12 83 ASN A C 1
ATOM 675 O O . ASN A 1 83 ? -1.926 18.626 9.608 1.00 71.12 83 ASN A O 1
ATOM 679 N N . ARG A 1 84 ? -3.166 16.751 9.537 1.00 70.19 84 ARG A N 1
ATOM 680 C CA . ARG A 1 84 ? -2.192 15.853 8.896 1.00 70.19 84 ARG A CA 1
ATOM 681 C C . ARG A 1 84 ? -0.872 15.735 9.650 1.00 70.19 84 ARG A C 1
ATOM 683 O O . ARG A 1 84 ? 0.146 15.375 9.056 1.00 70.19 84 ARG A O 1
ATOM 690 N N . GLU A 1 85 ? -0.887 16.018 10.948 1.00 72.50 85 GLU A N 1
ATOM 691 C CA . GLU A 1 85 ? 0.284 15.879 11.795 1.00 72.50 85 GLU A CA 1
ATOM 692 C C . GLU A 1 85 ? 0.511 14.413 12.149 1.00 72.50 85 GLU A C 1
ATOM 694 O O . GLU A 1 85 ? -0.398 13.683 12.546 1.00 72.50 85 GLU A O 1
ATOM 699 N N . THR A 1 86 ? 1.767 13.999 12.052 1.00 64.50 86 THR A N 1
ATOM 700 C CA . THR A 1 86 ? 2.254 12.720 12.561 1.00 64.50 86 THR A CA 1
ATOM 701 C C . THR A 1 86 ? 2.815 12.963 13.966 1.00 64.50 86 THR A C 1
ATOM 703 O O . THR A 1 86 ? 4.012 13.203 14.132 1.00 64.50 86 THR A O 1
ATOM 706 N N . ASN A 1 87 ? 1.952 13.000 14.985 1.00 62.81 87 ASN A N 1
ATOM 707 C CA . ASN A 1 87 ? 2.358 13.244 16.371 1.00 62.81 87 ASN A CA 1
ATOM 708 C C . ASN A 1 87 ? 2.538 11.933 17.157 1.00 62.81 87 ASN A C 1
ATOM 710 O O . ASN A 1 87 ? 1.580 11.288 17.567 1.00 62.81 87 ASN A O 1
ATOM 714 N N . ARG A 1 88 ? 3.800 11.573 17.393 1.00 56.78 88 ARG A N 1
ATOM 715 C CA . ARG A 1 88 ? 4.238 10.298 17.977 1.00 56.78 88 ARG A CA 1
ATOM 716 C C . ARG A 1 88 ? 3.590 9.946 19.321 1.00 56.78 88 ARG A C 1
ATOM 718 O O . ARG A 1 88 ? 3.166 8.813 19.499 1.00 56.78 88 ARG A O 1
ATOM 725 N N . GLU A 1 89 ? 3.528 10.884 20.261 1.00 57.47 89 GLU A N 1
ATOM 726 C CA . GLU A 1 89 ? 3.077 10.599 21.636 1.00 57.47 89 GLU A CA 1
ATOM 727 C C . GLU A 1 89 ? 1.558 10.421 21.736 1.00 57.47 89 GLU A C 1
ATOM 729 O O . GLU A 1 89 ? 1.058 9.831 22.688 1.00 57.47 89 GLU A O 1
ATOM 734 N N . LYS A 1 90 ? 0.809 10.906 20.739 1.00 59.50 90 LYS A N 1
ATOM 735 C CA . LYS A 1 90 ? -0.656 10.859 20.745 1.00 59.50 90 LYS A CA 1
ATOM 736 C C . LYS A 1 90 ? -1.233 9.561 20.179 1.00 59.50 90 LYS A C 1
ATOM 738 O O . LYS A 1 90 ? -2.419 9.317 20.368 1.00 59.50 90 LYS A O 1
ATOM 743 N N . PHE A 1 91 ? -0.427 8.730 19.511 1.00 64.94 91 PHE A N 1
ATOM 744 C CA . PHE A 1 91 ? -0.940 7.627 18.686 1.00 64.94 91 PHE A CA 1
ATOM 745 C C . PHE A 1 91 ? -0.505 6.227 19.118 1.00 64.94 91 PHE A C 1
ATOM 747 O O . PHE A 1 91 ? -0.678 5.291 18.347 1.00 64.94 91 PHE A O 1
ATOM 754 N N . GLU A 1 92 ? -0.002 6.030 20.337 1.00 68.56 92 GLU A N 1
ATOM 755 C CA . GLU A 1 92 ? 0.453 4.703 20.788 1.00 68.56 92 GLU A CA 1
ATOM 756 C C . GLU A 1 92 ? -0.647 3.626 20.731 1.00 68.56 92 GLU A C 1
ATOM 758 O O . GLU A 1 92 ? -0.401 2.478 20.350 1.00 68.56 92 GLU A O 1
ATOM 763 N N . GLU A 1 93 ? -1.883 3.974 21.091 1.00 66.81 93 GLU A N 1
ATOM 764 C CA . GLU A 1 93 ? -3.019 3.048 21.030 1.00 66.81 93 GLU A CA 1
ATOM 765 C C . GLU A 1 93 ? -3.425 2.748 19.577 1.00 66.81 93 GLU A C 1
ATOM 767 O O . GLU A 1 93 ? -3.694 1.598 19.211 1.00 66.81 93 GLU A O 1
ATOM 772 N N . GLN A 1 94 ? -3.348 3.763 18.713 1.00 66.94 94 GLN A N 1
ATOM 773 C CA . GLN A 1 94 ? -3.553 3.632 17.273 1.00 66.94 94 GLN A CA 1
ATOM 774 C C . GLN A 1 94 ? -2.465 2.776 16.617 1.00 66.94 94 GLN A C 1
ATOM 776 O O . GLN A 1 94 ? -2.764 1.973 15.738 1.00 66.94 94 GLN A O 1
ATOM 781 N N . GLU A 1 95 ? -1.213 2.907 17.053 1.00 68.94 95 GLU A N 1
ATOM 782 C CA . GLU A 1 95 ? -0.076 2.143 16.546 1.00 68.94 95 GLU A CA 1
ATOM 783 C C . GLU A 1 95 ? -0.219 0.663 16.911 1.00 68.94 95 GLU A C 1
ATOM 785 O O . GLU A 1 95 ? 0.019 -0.207 16.072 1.00 68.94 95 GLU A O 1
ATOM 790 N N . LYS A 1 96 ? -0.708 0.353 18.120 1.00 72.00 96 LYS A N 1
ATOM 791 C CA . LYS A 1 96 ? -1.049 -1.023 18.519 1.00 72.00 96 LYS A CA 1
ATOM 792 C C . LYS A 1 96 ? -2.168 -1.601 17.653 1.00 72.00 96 LYS A C 1
ATOM 794 O O . LYS A 1 96 ? -2.054 -2.743 17.194 1.00 72.00 96 LYS A O 1
ATOM 799 N N . ARG A 1 97 ? -3.224 -0.823 17.389 1.00 71.56 97 ARG A N 1
ATOM 800 C CA . ARG A 1 97 ? -4.317 -1.224 16.486 1.00 71.56 97 ARG A CA 1
ATOM 801 C C . ARG A 1 97 ? -3.793 -1.460 15.067 1.00 71.56 97 ARG A C 1
ATOM 803 O O . ARG A 1 97 ? -4.010 -2.534 14.510 1.00 71.56 97 ARG A O 1
ATOM 810 N N . TRP A 1 98 ? -2.996 -0.534 14.543 1.00 75.44 98 TRP A N 1
ATOM 811 C CA . TRP A 1 98 ? -2.356 -0.638 13.235 1.00 75.44 98 TRP A CA 1
ATOM 812 C C . TRP A 1 98 ? -1.428 -1.857 13.125 1.00 75.44 98 TRP A C 1
ATOM 814 O O . TRP A 1 98 ? -1.489 -2.595 12.145 1.00 75.44 98 TRP A O 1
ATOM 824 N N . CYS A 1 99 ? -0.630 -2.149 14.154 1.00 74.50 99 CYS A N 1
ATOM 825 C CA . CYS A 1 99 ? 0.214 -3.346 14.220 1.00 74.50 99 CYS A CA 1
ATOM 826 C C . CYS A 1 99 ? -0.591 -4.658 14.212 1.00 74.50 99 CYS A C 1
ATOM 828 O O . CYS A 1 99 ? -0.094 -5.696 13.764 1.00 74.50 99 CYS A O 1
ATOM 830 N N . SER A 1 100 ? -1.825 -4.645 14.718 1.00 78.19 100 SER A N 1
ATOM 831 C CA . SER A 1 100 ? -2.743 -5.783 14.613 1.00 78.19 100 SER A CA 1
ATOM 832 C C . SER A 1 100 ? -3.327 -5.885 13.204 1.00 78.19 100 SER A C 1
ATOM 834 O O . SER A 1 100 ? -3.311 -6.955 12.588 1.00 78.19 100 SER A O 1
ATOM 836 N N . ASP A 1 101 ? -3.773 -4.761 12.648 1.00 80.94 101 ASP A N 1
ATOM 837 C CA . ASP A 1 101 ? -4.401 -4.724 11.333 1.00 80.94 101 ASP A CA 1
ATOM 838 C C . ASP A 1 101 ? -3.404 -5.033 10.210 1.00 80.94 101 ASP A C 1
ATOM 840 O O . ASP A 1 101 ? -3.737 -5.803 9.313 1.00 80.94 101 ASP A O 1
ATOM 844 N N . ILE A 1 102 ? -2.139 -4.611 10.310 1.00 79.44 102 ILE A N 1
ATOM 845 C CA . ILE A 1 102 ? -1.093 -4.962 9.335 1.00 79.44 102 ILE A CA 1
ATOM 846 C C . ILE A 1 102 ? -0.828 -6.472 9.268 1.00 79.44 102 ILE A C 1
ATOM 848 O O . ILE A 1 102 ? -0.518 -6.998 8.198 1.00 79.44 102 ILE A O 1
ATOM 852 N N . LYS A 1 103 ? -0.994 -7.207 10.379 1.00 80.00 103 LYS A N 1
ATOM 853 C CA . LYS A 1 103 ? -0.897 -8.677 10.370 1.00 80.00 103 LYS A CA 1
ATOM 854 C C . LYS A 1 103 ? -2.054 -9.293 9.583 1.00 80.00 103 LYS A C 1
ATOM 856 O O . LYS A 1 103 ? -1.822 -10.201 8.787 1.00 80.00 103 LYS A O 1
ATOM 861 N N . LYS A 1 104 ? -3.276 -8.777 9.758 1.00 83.81 104 LYS A N 1
ATOM 862 C CA . LYS A 1 104 ? -4.464 -9.223 9.006 1.00 83.81 104 LYS A CA 1
ATOM 863 C C . LYS A 1 104 ? -4.351 -8.877 7.521 1.00 83.81 104 LYS A C 1
ATOM 865 O O . LYS A 1 104 ? -4.643 -9.720 6.678 1.00 83.81 104 LYS A O 1
ATOM 870 N N . ILE A 1 105 ? -3.877 -7.669 7.211 1.00 83.06 105 ILE A N 1
ATOM 871 C CA . ILE A 1 105 ? -3.609 -7.213 5.844 1.00 83.06 105 ILE A CA 1
ATOM 872 C C . ILE A 1 105 ? -2.591 -8.146 5.185 1.00 83.06 105 ILE A C 1
ATOM 874 O O . ILE A 1 105 ? -2.846 -8.658 4.101 1.00 83.06 105 ILE A O 1
ATOM 878 N N . GLY A 1 106 ? -1.476 -8.437 5.865 1.00 80.19 106 GLY A N 1
ATOM 879 C CA . GLY A 1 106 ? -0.460 -9.367 5.371 1.00 80.19 106 GLY A CA 1
ATOM 880 C C . GLY A 1 106 ? -1.006 -10.771 5.094 1.00 80.19 106 GLY A C 1
ATOM 881 O O . GLY A 1 106 ? -0.678 -11.352 4.064 1.00 80.19 106 GLY A O 1
ATOM 882 N N . ALA A 1 107 ? -1.877 -11.299 5.960 1.00 80.56 107 ALA A N 1
ATOM 883 C CA . ALA A 1 107 ? -2.527 -12.591 5.736 1.00 80.56 107 ALA A CA 1
ATOM 884 C C . ALA A 1 107 ? -3.433 -12.575 4.489 1.00 80.56 107 ALA A C 1
ATOM 886 O O . ALA A 1 107 ? -3.265 -13.413 3.610 1.00 80.56 107 ALA A O 1
ATOM 887 N N . LYS A 1 108 ? -4.313 -11.572 4.358 1.00 81.25 108 LYS A N 1
ATOM 888 C CA . LYS A 1 108 ? -5.198 -11.415 3.187 1.00 81.25 108 LYS A CA 1
ATOM 889 C C . LYS A 1 108 ? -4.437 -11.191 1.877 1.00 81.25 108 LYS A C 1
ATOM 891 O O . LYS A 1 108 ? -4.899 -11.587 0.812 1.00 81.25 108 LYS A O 1
ATOM 896 N N . LEU A 1 109 ? -3.287 -10.522 1.927 1.00 78.06 109 LEU A N 1
ATOM 897 C CA . LEU A 1 109 ? -2.449 -10.290 0.749 1.00 78.06 109 LEU A CA 1
ATOM 898 C C . LEU A 1 109 ? -1.675 -11.536 0.328 1.00 78.06 109 LEU A C 1
ATOM 900 O O . LEU A 1 109 ? -1.490 -11.748 -0.872 1.00 78.06 109 LEU A O 1
ATOM 904 N N . LYS A 1 110 ? -1.305 -12.398 1.282 1.00 76.50 110 LYS A N 1
ATOM 905 C CA . LYS A 1 110 ? -0.707 -13.702 0.987 1.00 76.50 110 LYS A CA 1
ATOM 906 C C . LYS A 1 110 ? -1.643 -14.568 0.142 1.00 76.50 110 LYS A C 1
ATOM 908 O O . LYS A 1 110 ? -1.179 -15.188 -0.811 1.00 76.50 110 LYS A O 1
ATOM 913 N N . ASP A 1 111 ? -2.949 -14.526 0.413 1.00 73.00 111 ASP A N 1
ATOM 914 C CA . ASP A 1 111 ? -3.965 -15.217 -0.398 1.00 73.00 111 ASP A CA 1
ATOM 915 C C . ASP A 1 111 ? -4.021 -14.694 -1.849 1.00 73.00 111 ASP A C 1
ATOM 917 O O . ASP A 1 111 ? -4.438 -15.408 -2.757 1.00 73.00 111 ASP A O 1
ATOM 921 N N . LYS A 1 112 ? -3.550 -13.461 -2.087 1.00 66.75 112 LYS A N 1
ATOM 922 C CA . LYS A 1 112 ? -3.426 -12.825 -3.414 1.00 66.75 112 LYS A CA 1
ATOM 923 C C . LYS A 1 112 ? -2.029 -12.988 -4.037 1.00 66.75 112 LYS A C 1
ATOM 925 O O . LYS A 1 112 ? -1.716 -12.322 -5.026 1.00 66.75 112 LYS A O 1
ATOM 930 N N . GLY A 1 113 ? -1.180 -13.840 -3.454 1.00 68.69 113 GLY A N 1
ATOM 931 C CA . GLY A 1 113 ? 0.191 -14.090 -3.908 1.00 68.69 113 GLY A CA 1
ATOM 932 C C . GLY A 1 113 ? 1.187 -12.971 -3.584 1.00 68.69 113 GLY A C 1
ATOM 933 O O . GLY A 1 113 ? 2.308 -12.996 -4.083 1.00 68.69 113 GLY A O 1
ATOM 934 N N . ILE A 1 114 ? 0.805 -11.992 -2.758 1.00 67.88 114 ILE A N 1
ATOM 935 C CA . ILE A 1 114 ? 1.678 -10.887 -2.351 1.00 67.88 114 ILE A CA 1
ATOM 936 C C . ILE A 1 114 ? 2.301 -11.235 -1.005 1.00 67.88 114 ILE A C 1
ATOM 938 O O . ILE A 1 114 ? 1.618 -11.333 0.014 1.00 67.88 114 ILE A O 1
ATOM 942 N N . VAL A 1 115 ? 3.621 -11.387 -0.999 1.00 63.84 115 VAL A N 1
ATOM 943 C CA . VAL A 1 115 ? 4.405 -11.611 0.215 1.00 63.84 115 VAL A CA 1
ATOM 944 C C . VAL A 1 115 ? 5.326 -10.415 0.409 1.00 63.84 115 VAL A C 1
ATOM 946 O O . VAL A 1 115 ? 6.128 -10.093 -0.462 1.00 63.84 115 VAL A O 1
ATOM 949 N N . PHE A 1 116 ? 5.210 -9.741 1.552 1.00 58.22 116 PHE A N 1
ATOM 950 C CA . PHE A 1 116 ? 6.108 -8.640 1.883 1.00 58.22 116 PHE A CA 1
ATOM 951 C C . PHE A 1 116 ? 7.490 -9.178 2.251 1.00 58.22 116 PHE A C 1
ATOM 953 O O . PHE A 1 116 ? 7.654 -9.796 3.301 1.00 58.22 116 PHE A O 1
ATOM 960 N N . GLU A 1 117 ? 8.483 -8.916 1.401 1.00 52.28 117 GLU A N 1
ATOM 961 C CA . GLU A 1 117 ? 9.884 -9.296 1.639 1.00 52.28 117 GLU A CA 1
ATOM 962 C C . GLU A 1 117 ? 10.524 -8.470 2.772 1.00 52.28 117 GLU A C 1
ATOM 964 O O . GLU A 1 117 ? 11.418 -8.946 3.471 1.00 52.28 117 GLU A O 1
ATOM 969 N N . LYS A 1 118 ? 10.040 -7.241 2.996 1.00 46.50 118 LYS A N 1
ATOM 970 C CA . LYS A 1 118 ? 10.501 -6.327 4.047 1.00 46.50 118 LYS A CA 1
ATOM 971 C C . LYS A 1 118 ? 9.324 -5.546 4.619 1.00 46.50 118 LYS A C 1
ATOM 973 O O . LYS A 1 118 ? 8.725 -4.717 3.937 1.00 46.50 118 LYS A O 1
ATOM 978 N N . LYS A 1 119 ? 9.019 -5.756 5.899 1.00 47.25 119 LYS A N 1
ATOM 979 C CA . LYS A 1 119 ? 8.220 -4.792 6.662 1.00 47.25 119 LYS A CA 1
ATOM 980 C C . LYS A 1 119 ? 9.120 -3.591 6.946 1.00 47.25 119 LYS A C 1
ATOM 982 O O . LYS A 1 119 ? 9.959 -3.665 7.836 1.00 47.25 119 LYS A O 1
ATOM 987 N N . TRP A 1 120 ? 8.959 -2.488 6.217 1.00 39.19 120 TRP A N 1
ATOM 988 C CA . TRP A 1 120 ? 9.469 -1.191 6.670 1.00 39.19 120 TRP A CA 1
ATOM 989 C C . TRP A 1 120 ? 8.518 -0.642 7.737 1.00 39.19 120 TRP A C 1
ATOM 991 O O . TRP A 1 120 ? 7.863 0.383 7.580 1.00 39.19 120 TRP A O 1
ATOM 1001 N N . THR A 1 121 ? 8.422 -1.348 8.858 1.00 35.84 121 THR A N 1
ATOM 1002 C CA . THR A 1 121 ? 8.078 -0.688 10.109 1.00 35.84 121 THR A CA 1
ATOM 1003 C C . THR A 1 121 ? 9.308 0.107 10.491 1.00 35.84 121 THR A C 1
ATOM 1005 O O . THR A 1 121 ? 10.367 -0.475 10.728 1.00 35.84 121 THR A O 1
ATOM 1008 N N . ARG A 1 122 ? 9.193 1.432 10.542 1.00 30.77 122 ARG A N 1
ATOM 1009 C CA . ARG A 1 122 ? 10.169 2.270 11.236 1.00 30.77 122 ARG A CA 1
ATOM 1010 C C . ARG A 1 122 ? 10.035 1.968 12.737 1.00 30.77 122 ARG A C 1
ATOM 1012 O O . ARG A 1 122 ? 9.486 2.763 13.483 1.00 30.77 122 ARG A O 1
ATOM 1019 N N . HIS A 1 123 ? 10.425 0.764 13.161 1.00 33.53 123 HIS A N 1
ATOM 1020 C CA . HIS A 1 123 ? 10.485 0.400 14.568 1.00 33.53 123 HIS A CA 1
ATOM 1021 C C . HIS A 1 123 ? 11.724 1.070 15.151 1.00 33.53 123 HIS A C 1
ATOM 1023 O O . HIS A 1 123 ? 12.838 0.891 14.668 1.00 33.53 123 HIS A O 1
ATOM 1029 N N . PHE A 1 124 ? 11.487 1.911 16.152 1.00 40.06 124 PHE A N 1
ATOM 1030 C CA . PHE A 1 124 ? 12.484 2.772 16.781 1.00 40.06 124 PHE A CA 1
ATOM 1031 C C . PHE A 1 124 ? 13.249 2.098 17.925 1.00 40.06 124 PHE A C 1
ATOM 1033 O O . PHE A 1 124 ? 13.792 2.784 18.784 1.00 40.06 124 PHE A O 1
ATOM 1040 N N . THR A 1 125 ? 13.336 0.774 17.935 1.00 30.61 125 THR A N 1
ATOM 1041 C CA . THR A 1 125 ? 14.217 0.034 18.838 1.00 30.61 125 THR A CA 1
ATOM 1042 C C . THR A 1 125 ? 14.715 -1.213 18.123 1.00 30.61 125 THR A C 1
ATOM 1044 O O . THR A 1 125 ? 13.964 -1.816 17.357 1.00 30.61 125 THR A O 1
ATOM 1047 N N . ASP A 1 126 ? 15.988 -1.543 18.347 1.00 33.38 126 ASP A N 1
ATOM 1048 C CA . ASP A 1 126 ? 16.768 -2.639 17.760 1.00 33.38 126 ASP A CA 1
ATOM 1049 C C . ASP A 1 126 ? 16.101 -4.021 17.894 1.00 33.38 126 ASP A C 1
ATOM 1051 O O . ASP A 1 126 ? 16.520 -4.871 18.676 1.00 33.38 126 ASP A O 1
ATOM 1055 N N . ALA A 1 127 ? 15.042 -4.271 17.130 1.00 31.00 127 ALA A N 1
ATOM 1056 C CA . ALA A 1 127 ? 14.470 -5.594 16.975 1.00 31.00 127 ALA A CA 1
ATOM 1057 C C . ALA A 1 127 ? 15.109 -6.241 15.747 1.00 31.00 127 ALA A C 1
ATOM 1059 O O . ALA A 1 127 ? 14.771 -5.918 14.604 1.00 31.00 127 ALA A O 1
ATOM 1060 N N . GLU A 1 128 ? 16.048 -7.151 16.001 1.00 32.91 128 GLU A N 1
ATOM 1061 C CA . GLU A 1 128 ? 16.509 -8.137 15.032 1.00 32.91 128 GLU A CA 1
ATOM 1062 C C . GLU A 1 128 ? 15.294 -8.755 14.326 1.00 32.91 128 GLU A C 1
ATOM 1064 O O . GLU A 1 128 ? 14.439 -9.401 14.934 1.00 32.91 128 GLU A O 1
ATOM 1069 N N . ILE A 1 129 ? 15.188 -8.511 13.021 1.00 36.53 129 ILE A N 1
ATOM 1070 C CA . ILE A 1 129 ? 14.173 -9.144 12.188 1.00 36.53 129 ILE A CA 1
ATOM 1071 C C . ILE A 1 129 ? 14.640 -10.575 11.952 1.00 36.53 129 ILE A C 1
ATOM 1073 O O . ILE A 1 129 ? 15.527 -10.829 11.134 1.00 36.53 129 ILE A O 1
ATOM 1077 N N . GLU A 1 130 ? 14.029 -11.513 12.666 1.00 30.42 130 GLU A N 1
ATOM 1078 C CA . GLU A 1 130 ? 14.208 -12.934 12.409 1.00 30.42 130 GLU A CA 1
ATOM 1079 C C . GLU A 1 130 ? 13.722 -13.249 10.982 1.00 30.42 130 GLU A C 1
ATOM 1081 O O . GLU A 1 130 ? 12.542 -13.107 10.637 1.00 30.42 130 GLU A O 1
ATOM 1086 N N . ARG A 1 131 ? 14.661 -13.641 10.114 1.00 32.84 131 ARG A N 1
ATOM 1087 C CA . ARG A 1 131 ? 14.374 -14.188 8.785 1.00 32.84 131 ARG A CA 1
ATOM 1088 C C . ARG A 1 131 ? 13.625 -15.506 8.959 1.00 32.84 131 ARG A C 1
ATOM 1090 O O . ARG A 1 131 ? 14.247 -16.555 9.098 1.00 32.84 131 ARG A O 1
ATOM 1097 N N . ILE A 1 132 ? 12.302 -15.485 8.860 1.00 28.84 132 ILE A N 1
ATOM 1098 C CA . ILE A 1 132 ? 11.554 -16.718 8.609 1.00 28.84 132 ILE A CA 1
ATOM 1099 C C . ILE A 1 132 ? 11.649 -16.999 7.107 1.00 28.84 132 ILE A C 1
ATOM 1101 O O . ILE A 1 132 ? 10.815 -16.554 6.319 1.00 28.84 132 ILE A O 1
ATOM 1105 N N . ILE A 1 133 ? 12.692 -17.732 6.704 1.00 30.48 133 ILE A N 1
ATOM 1106 C CA . ILE A 1 133 ? 12.715 -18.415 5.408 1.00 30.48 133 ILE A CA 1
ATOM 1107 C C . ILE A 1 133 ? 11.662 -19.516 5.513 1.00 30.48 133 ILE A C 1
ATOM 1109 O O . ILE A 1 133 ? 11.922 -20.597 6.030 1.00 30.48 133 ILE A O 1
ATOM 1113 N N . THR A 1 134 ? 10.440 -19.232 5.071 1.00 31.36 134 THR A N 1
ATOM 1114 C CA . THR A 1 134 ? 9.524 -20.317 4.729 1.00 31.36 134 THR A CA 1
ATOM 1115 C C . THR A 1 134 ? 9.862 -20.709 3.306 1.00 31.36 134 THR A C 1
ATOM 1117 O O . THR A 1 134 ? 9.437 -20.060 2.352 1.00 31.36 134 THR A O 1
ATOM 1120 N N . GLU A 1 135 ? 10.691 -21.746 3.175 1.00 30.53 135 GLU A N 1
ATOM 1121 C CA . GLU A 1 135 ? 10.784 -22.481 1.921 1.00 30.53 135 GLU A CA 1
ATOM 1122 C C . GLU A 1 135 ? 9.353 -22.816 1.472 1.00 30.53 135 GLU A C 1
ATOM 1124 O O . GLU A 1 135 ? 8.523 -23.193 2.315 1.00 30.53 135 GLU A O 1
ATOM 1129 N N . PRO A 1 136 ? 9.015 -22.625 0.185 1.00 35.53 136 PRO A N 1
ATOM 1130 C CA . PRO A 1 136 ? 7.702 -22.998 -0.310 1.00 35.53 136 PRO A CA 1
ATOM 1131 C C . PRO A 1 136 ? 7.473 -24.465 0.049 1.00 35.53 136 PRO A C 1
ATOM 1133 O O . PRO A 1 136 ? 8.275 -25.325 -0.315 1.00 35.53 136 PRO A O 1
ATOM 1136 N N . GLN A 1 137 ? 6.407 -24.750 0.802 1.00 40.28 137 GLN A N 1
ATOM 1137 C CA . GLN A 1 137 ? 6.041 -26.130 1.086 1.00 40.28 137 GLN A CA 1
ATOM 1138 C C . GLN A 1 137 ? 5.652 -26.778 -0.236 1.00 40.28 137 GLN A C 1
ATOM 1140 O O . GLN A 1 137 ? 4.555 -26.568 -0.749 1.00 40.28 137 GLN A O 1
ATOM 1145 N N . VAL A 1 138 ? 6.595 -27.521 -0.810 1.00 44.84 138 VAL A N 1
ATOM 1146 C CA . VAL A 1 138 ? 6.354 -28.343 -1.987 1.00 44.84 138 VAL A CA 1
ATOM 1147 C C . VAL A 1 138 ? 5.398 -29.440 -1.542 1.00 44.84 138 VAL A C 1
ATOM 1149 O O . VAL A 1 138 ? 5.792 -30.366 -0.828 1.00 44.84 138 VAL A O 1
ATOM 1152 N N . THR A 1 139 ? 4.129 -29.306 -1.913 1.00 54.53 139 THR A N 1
ATOM 1153 C CA . THR A 1 139 ? 3.133 -30.349 -1.689 1.00 54.53 139 THR A CA 1
ATOM 1154 C C . THR A 1 139 ? 3.499 -31.570 -2.540 1.00 54.53 139 THR A C 1
ATOM 1156 O O . THR A 1 139 ? 4.131 -31.453 -3.595 1.00 54.53 139 THR A O 1
ATOM 1159 N N . ASP A 1 140 ? 3.117 -32.775 -2.111 1.00 59.00 140 ASP A N 1
ATOM 1160 C CA . ASP A 1 140 ? 3.394 -33.996 -2.889 1.00 59.00 140 ASP A CA 1
ATOM 1161 C C . ASP A 1 140 ? 2.767 -33.955 -4.296 1.00 59.00 140 ASP A C 1
ATOM 1163 O O . ASP A 1 140 ? 3.237 -34.626 -5.218 1.00 59.00 140 ASP A O 1
ATOM 1167 N N . GLU A 1 141 ? 1.749 -33.116 -4.491 1.00 55.97 141 GLU A N 1
ATOM 1168 C CA . GLU A 1 141 ? 1.153 -32.826 -5.794 1.00 55.97 141 GLU A CA 1
ATOM 1169 C C . GLU A 1 141 ? 2.088 -32.008 -6.695 1.00 55.97 141 GLU A C 1
ATOM 1171 O O . GLU A 1 141 ? 2.263 -32.371 -7.859 1.00 55.97 141 GLU A O 1
ATOM 1176 N N . THR A 1 142 ? 2.777 -30.988 -6.163 1.00 57.34 142 THR A N 1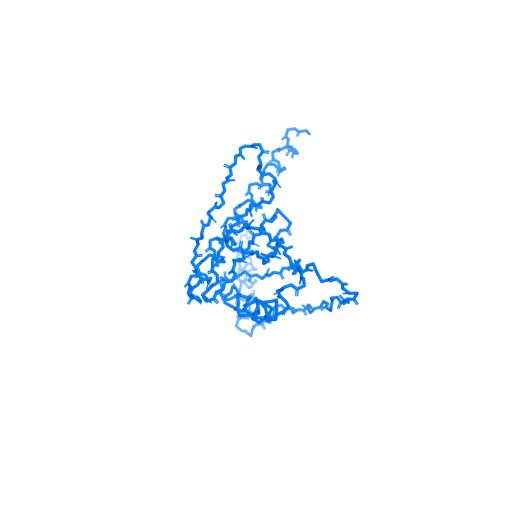
ATOM 1177 C CA . THR A 1 142 ? 3.750 -30.205 -6.949 1.00 57.34 142 THR A CA 1
ATOM 1178 C C . THR A 1 142 ? 4.971 -31.044 -7.329 1.00 57.34 142 THR A C 1
ATOM 1180 O O . THR A 1 142 ? 5.461 -30.929 -8.452 1.00 57.34 142 THR A O 1
ATOM 1183 N N . LYS A 1 143 ? 5.414 -31.969 -6.460 1.00 62.66 143 LYS A N 1
ATOM 1184 C CA . LYS A 1 143 ? 6.495 -32.919 -6.796 1.00 62.66 143 LYS A CA 1
ATOM 1185 C C . LYS A 1 143 ? 6.104 -33.860 -7.932 1.00 62.66 143 LY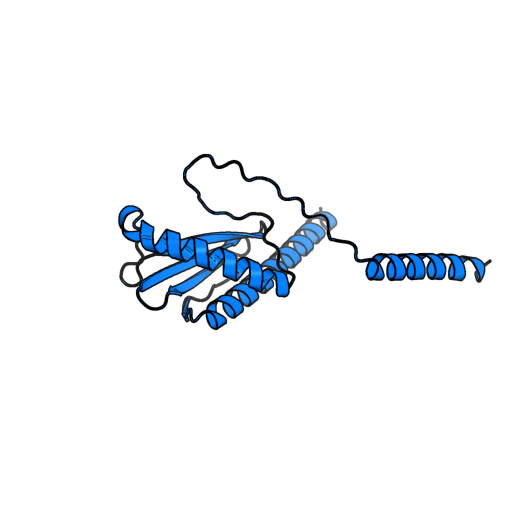S A C 1
ATOM 1187 O O . LYS A 1 143 ? 6.901 -34.076 -8.842 1.00 62.66 143 LYS A O 1
ATOM 1192 N N . LYS A 1 144 ? 4.880 -34.399 -7.907 1.00 69.38 144 LYS A N 1
ATOM 1193 C CA . LYS A 1 144 ? 4.371 -35.280 -8.971 1.00 69.38 144 LYS A CA 1
ATOM 1194 C C . LYS A 1 144 ? 4.228 -34.547 -10.299 1.00 69.38 144 LYS A C 1
ATOM 1196 O O . LYS A 1 144 ? 4.566 -35.109 -11.340 1.00 69.38 144 LYS A O 1
ATOM 1201 N N . GLU A 1 145 ? 3.762 -33.302 -10.273 1.00 62.22 145 GLU A N 1
ATOM 1202 C CA . GLU A 1 145 ? 3.609 -32.498 -11.485 1.00 62.22 145 GLU A CA 1
ATOM 1203 C C . GLU A 1 145 ? 4.971 -32.144 -12.105 1.00 62.22 145 GLU A C 1
ATOM 1205 O O . GLU A 1 145 ? 5.155 -32.228 -13.323 1.00 62.22 145 GLU A O 1
ATOM 1210 N N . GLU A 1 146 ? 5.968 -31.833 -11.276 1.00 65.06 146 GLU A N 1
ATOM 1211 C CA . GLU A 1 146 ? 7.324 -31.548 -11.743 1.00 65.06 146 GLU A CA 1
ATOM 1212 C C . GLU A 1 146 ? 8.039 -32.810 -12.261 1.00 65.06 146 GLU A C 1
ATOM 1214 O O . GLU A 1 146 ? 8.720 -32.768 -13.291 1.00 65.06 146 GLU A O 1
ATOM 1219 N N . GLU A 1 147 ? 7.830 -33.963 -11.617 1.00 71.44 147 GLU A N 1
ATOM 1220 C CA . GLU A 1 147 ? 8.349 -35.252 -12.083 1.00 71.44 147 GLU A CA 1
ATOM 1221 C C . GLU A 1 147 ? 7.704 -35.674 -13.415 1.00 71.44 147 GLU A C 1
ATOM 1223 O O . GLU A 1 147 ? 8.394 -36.136 -14.331 1.00 71.44 147 GLU A O 1
ATOM 1228 N N . TYR A 1 148 ? 6.399 -35.433 -13.576 1.00 67.69 148 TYR A N 1
ATOM 1229 C CA . TYR A 1 148 ? 5.683 -35.642 -14.834 1.00 67.69 148 TYR A CA 1
ATOM 1230 C C . TYR A 1 148 ? 6.230 -34.748 -15.958 1.00 67.69 148 TYR A C 1
ATOM 1232 O O . TYR A 1 148 ? 6.546 -35.244 -17.045 1.00 67.69 148 TYR A O 1
ATOM 1240 N N . ARG A 1 149 ? 6.448 -33.450 -15.692 1.00 66.25 149 ARG A N 1
ATOM 1241 C CA . ARG A 1 149 ? 7.061 -32.519 -16.659 1.00 66.25 149 ARG A CA 1
ATOM 1242 C C . ARG A 1 149 ? 8.465 -32.964 -17.073 1.00 66.25 149 ARG A C 1
ATOM 1244 O O . ARG A 1 149 ? 8.779 -32.957 -18.264 1.00 66.25 149 ARG A O 1
ATOM 1251 N N . ARG A 1 150 ? 9.302 -33.417 -16.130 1.00 73.44 150 ARG A N 1
ATOM 1252 C CA . ARG A 1 150 ? 10.655 -33.926 -16.436 1.00 73.44 150 ARG A CA 1
ATOM 1253 C C . ARG A 1 150 ? 10.620 -35.167 -17.331 1.00 73.44 150 ARG A C 1
ATOM 1255 O O . ARG A 1 150 ? 11.403 -35.246 -18.280 1.00 73.44 150 ARG A O 1
ATOM 1262 N N . ARG A 1 151 ? 9.696 -36.103 -17.085 1.00 70.62 151 ARG A N 1
ATOM 1263 C CA . ARG A 1 151 ? 9.524 -37.308 -17.920 1.00 70.62 151 ARG A CA 1
ATOM 1264 C C . ARG A 1 151 ? 9.044 -36.971 -19.334 1.00 70.62 151 ARG A C 1
ATOM 1266 O O . ARG A 1 151 ? 9.567 -37.535 -20.292 1.00 70.62 151 ARG A O 1
ATOM 1273 N N . MET A 1 152 ? 8.126 -36.017 -19.483 1.00 65.81 152 MET A N 1
ATOM 1274 C CA . MET A 1 152 ? 7.652 -35.551 -20.795 1.00 65.81 152 MET A CA 1
ATOM 1275 C C . MET A 1 152 ? 8.772 -34.901 -21.620 1.00 65.81 152 MET A C 1
ATOM 1277 O O . MET A 1 152 ? 8.941 -35.220 -22.798 1.00 65.81 152 MET A O 1
ATOM 1281 N N . ILE A 1 153 ? 9.600 -34.059 -20.993 1.00 64.94 153 ILE A N 1
ATOM 1282 C CA . ILE A 1 153 ? 10.737 -33.395 -21.654 1.00 64.94 153 ILE A CA 1
ATOM 1283 C C . ILE A 1 153 ? 11.806 -34.414 -22.088 1.00 64.94 153 ILE A C 1
ATOM 1285 O O . ILE A 1 153 ? 12.378 -34.293 -23.174 1.00 64.94 153 ILE A O 1
ATOM 1289 N N . GLN A 1 154 ? 12.074 -35.446 -21.281 1.00 61.50 154 GLN A N 1
ATOM 1290 C CA . GLN A 1 154 ? 12.988 -36.527 -21.671 1.00 61.50 154 GLN A CA 1
ATOM 1291 C C . GLN A 1 154 ? 12.403 -37.431 -22.768 1.00 61.50 154 GLN A C 1
ATOM 1293 O O . GLN A 1 154 ? 13.142 -37.857 -23.657 1.00 61.50 154 GLN A O 1
ATOM 1298 N N . GLY A 1 155 ? 11.092 -37.687 -22.751 1.00 58.38 155 GLY A N 1
ATOM 1299 C CA . GLY A 1 155 ? 10.396 -38.463 -23.781 1.00 58.38 155 GLY A CA 1
ATOM 1300 C C . GLY A 1 155 ? 10.429 -37.792 -25.156 1.00 58.38 155 GLY A C 1
ATOM 1301 O O . GLY A 1 155 ? 10.739 -38.445 -26.151 1.00 58.38 155 GLY A O 1
ATOM 1302 N N . GLN A 1 156 ? 10.218 -36.474 -25.218 1.00 56.25 156 GLN A N 1
ATOM 1303 C CA . GLN A 1 156 ? 10.271 -35.713 -26.474 1.00 56.25 156 GLN A CA 1
ATOM 1304 C C . GLN A 1 156 ? 11.673 -35.686 -27.107 1.00 56.25 156 GLN A C 1
ATOM 1306 O O . GLN A 1 156 ? 11.795 -35.730 -28.329 1.00 56.25 156 GLN A O 1
ATOM 1311 N N . ARG A 1 157 ? 12.744 -35.707 -26.299 1.00 56.03 157 ARG A N 1
ATOM 1312 C CA . ARG A 1 157 ? 14.133 -35.774 -26.798 1.00 56.03 157 ARG A CA 1
ATOM 1313 C C . ARG A 1 157 ? 14.512 -37.125 -27.410 1.00 56.03 157 ARG A C 1
ATOM 1315 O O . ARG A 1 157 ? 15.495 -37.194 -28.142 1.00 56.03 157 ARG A O 1
ATOM 1322 N N . ARG A 1 158 ? 13.761 -38.194 -27.120 1.00 52.12 158 ARG A N 1
ATOM 1323 C CA . ARG A 1 158 ? 13.982 -39.532 -27.696 1.00 52.12 158 ARG A CA 1
ATOM 1324 C C . ARG A 1 158 ? 13.322 -39.726 -29.060 1.00 52.12 158 ARG A C 1
ATOM 1326 O O . ARG A 1 158 ? 13.766 -40.590 -29.797 1.00 52.12 158 ARG A O 1
ATOM 1333 N N . ILE A 1 159 ? 12.294 -38.942 -29.384 1.00 55.31 159 ILE A N 1
ATOM 1334 C CA . ILE A 1 159 ? 11.526 -39.062 -30.637 1.00 55.31 159 ILE A CA 1
ATOM 1335 C C . ILE A 1 159 ? 12.167 -38.237 -31.775 1.00 55.31 159 ILE A C 1
ATOM 1337 O O . ILE A 1 159 ? 11.869 -38.456 -32.941 1.00 55.31 159 ILE A O 1
ATOM 1341 N N . GLN A 1 160 ? 13.078 -37.311 -31.451 1.00 49.62 160 GLN A N 1
ATOM 1342 C CA . GLN A 1 160 ? 13.803 -36.468 -32.418 1.00 49.62 160 GLN A CA 1
ATOM 1343 C C . GLN A 1 160 ? 15.219 -36.978 -32.773 1.00 49.62 160 GLN A C 1
ATOM 1345 O O . GLN A 1 160 ? 16.027 -36.203 -33.285 1.00 49.62 160 GLN A O 1
ATOM 1350 N N . ARG A 1 161 ? 15.551 -38.244 -32.485 1.00 45.72 161 ARG A N 1
ATOM 1351 C CA . ARG A 1 161 ? 16.800 -38.889 -32.926 1.00 45.72 161 ARG A CA 1
ATOM 1352 C C . ARG A 1 161 ? 16.518 -40.057 -33.851 1.00 45.72 161 ARG A C 1
ATOM 1354 O O . ARG A 1 161 ? 15.568 -40.806 -33.545 1.00 45.72 161 ARG A O 1
#